Protein AF-A0A366RXH8-F1 (afdb_monomer_lite)

Structure (mmCIF, N/CA/C/O backbone):
data_AF-A0A366RXH8-F1
#
_entry.id   AF-A0A366RXH8-F1
#
loop_
_atom_site.group_PDB
_atom_site.id
_atom_site.type_symbol
_atom_site.label_atom_id
_atom_site.label_alt_id
_atom_site.label_comp_id
_atom_site.label_asym_id
_atom_site.label_entity_id
_atom_site.label_seq_id
_atom_site.pdbx_PDB_ins_code
_atom_site.Cartn_x
_atom_site.Cartn_y
_atom_site.Cartn_z
_atom_site.occupancy
_atom_site.B_iso_or_equiv
_atom_site.auth_seq_id
_atom_site.auth_comp_id
_atom_site.auth_asym_id
_atom_site.auth_atom_id
_atom_site.pdbx_PDB_model_num
ATOM 1 N N . MET A 1 1 ? 9.401 9.611 17.559 1.00 48.53 1 MET A N 1
ATOM 2 C CA . MET A 1 1 ? 10.034 8.726 16.555 1.00 48.53 1 MET A CA 1
ATOM 3 C C . MET A 1 1 ? 8.921 8.021 15.798 1.00 48.53 1 MET A C 1
ATOM 5 O O . MET A 1 1 ? 7.942 7.669 16.449 1.00 48.53 1 MET A O 1
ATOM 9 N N . PRO A 1 2 ? 9.005 7.875 14.466 1.00 57.72 2 PRO A N 1
ATOM 10 C CA . PRO A 1 2 ? 8.060 7.036 13.734 1.00 57.72 2 PRO A CA 1
ATOM 11 C C . PRO A 1 2 ? 8.072 5.617 14.311 1.00 57.72 2 PRO A C 1
ATOM 13 O O . PRO A 1 2 ? 9.145 5.084 14.585 1.00 57.72 2 PRO A O 1
ATOM 16 N N . ASN A 1 3 ? 6.894 5.032 14.528 1.00 72.31 3 ASN A N 1
ATOM 17 C CA . ASN A 1 3 ? 6.789 3.654 14.996 1.00 72.31 3 ASN A CA 1
ATOM 18 C C . ASN A 1 3 ? 6.824 2.733 13.773 1.00 72.31 3 ASN A C 1
ATOM 20 O O . ASN A 1 3 ? 5.881 2.723 12.977 1.00 72.31 3 ASN A O 1
ATOM 24 N N . THR A 1 4 ? 7.938 2.030 13.595 1.00 82.06 4 THR A N 1
ATOM 25 C CA . THR A 1 4 ? 8.116 1.048 12.527 1.00 82.06 4 THR A CA 1
ATOM 26 C C . THR A 1 4 ? 7.620 -0.311 12.993 1.00 82.06 4 THR A C 1
ATOM 28 O O . THR A 1 4 ? 8.023 -0.783 14.056 1.00 82.06 4 THR A O 1
ATOM 31 N N . GLN A 1 5 ? 6.754 -0.941 12.210 1.00 87.38 5 GLN A N 1
ATOM 32 C CA . GLN A 1 5 ? 6.110 -2.202 12.558 1.00 87.38 5 GLN A CA 1
ATOM 33 C C . GLN A 1 5 ? 6.114 -3.145 11.357 1.00 87.38 5 GLN A C 1
ATOM 35 O O . GLN A 1 5 ? 5.902 -2.720 10.224 1.00 87.38 5 GLN A O 1
ATOM 40 N N . THR A 1 6 ? 6.298 -4.436 11.619 1.00 91.38 6 THR A N 1
ATOM 41 C CA . THR A 1 6 ? 6.105 -5.507 10.627 1.00 91.38 6 THR A CA 1
ATOM 42 C C . THR A 1 6 ? 4.678 -6.050 10.620 1.00 91.38 6 THR A C 1
ATOM 44 O O . THR A 1 6 ? 4.254 -6.723 9.688 1.00 91.38 6 THR A O 1
ATOM 47 N N . THR A 1 7 ? 3.909 -5.753 11.668 1.00 91.69 7 THR A N 1
ATOM 48 C CA . THR A 1 7 ? 2.493 -6.112 11.760 1.00 91.69 7 THR A CA 1
ATOM 49 C C . THR A 1 7 ? 1.632 -4.991 11.186 1.00 91.69 7 THR A C 1
ATOM 51 O O . THR A 1 7 ? 1.848 -3.814 11.477 1.00 91.69 7 THR A O 1
ATOM 54 N N . ILE A 1 8 ? 0.637 -5.355 10.378 1.00 93.38 8 ILE A N 1
ATOM 55 C CA . ILE A 1 8 ? -0.352 -4.412 9.852 1.00 93.38 8 ILE A CA 1
ATOM 56 C C . ILE A 1 8 ? -1.209 -3.856 10.998 1.00 93.38 8 ILE A C 1
ATOM 58 O O . ILE A 1 8 ? -1.748 -4.609 11.811 1.00 93.38 8 ILE A O 1
ATOM 62 N N . ARG A 1 9 ? -1.337 -2.526 11.063 1.00 93.00 9 ARG A N 1
ATOM 63 C CA . ARG A 1 9 ? -2.138 -1.828 12.079 1.00 93.00 9 ARG A CA 1
ATOM 64 C C . ARG A 1 9 ? -3.634 -2.033 11.822 1.00 93.00 9 ARG A C 1
ATOM 66 O O . ARG A 1 9 ? -4.056 -2.189 10.684 1.00 93.00 9 ARG A O 1
ATOM 73 N N . LYS A 1 10 ? -4.463 -2.020 12.871 1.00 93.56 10 LYS A N 1
ATOM 74 C CA . LYS A 1 10 ? -5.901 -2.349 12.772 1.00 93.56 10 LYS A CA 1
ATOM 75 C C . LYS A 1 10 ? -6.682 -1.459 11.792 1.00 93.56 10 LYS A C 1
ATOM 77 O O . LYS A 1 10 ? -7.607 -1.942 11.136 1.00 93.56 10 LYS A O 1
ATOM 82 N N . ASP A 1 11 ? -6.339 -0.182 11.739 1.00 93.06 11 ASP A N 1
ATOM 83 C CA . ASP A 1 11 ? -6.928 0.861 10.896 1.00 93.06 11 ASP A CA 1
ATOM 84 C C . ASP A 1 11 ? -6.296 0.944 9.498 1.00 93.06 11 ASP A C 1
ATOM 86 O O . ASP A 1 11 ? -6.809 1.669 8.658 1.00 93.06 11 ASP A O 1
ATOM 90 N N . HIS A 1 12 ? -5.241 0.178 9.206 1.00 95.81 12 HIS A N 1
ATOM 91 C CA . HIS A 1 12 ? -4.694 0.042 7.858 1.00 95.81 12 HIS A CA 1
ATOM 92 C C . HIS A 1 12 ? -5.572 -0.916 7.054 1.00 95.81 12 HIS A C 1
ATOM 94 O O . HIS A 1 12 ? -5.523 -2.131 7.245 1.00 95.81 12 HIS A O 1
ATOM 100 N N . LYS A 1 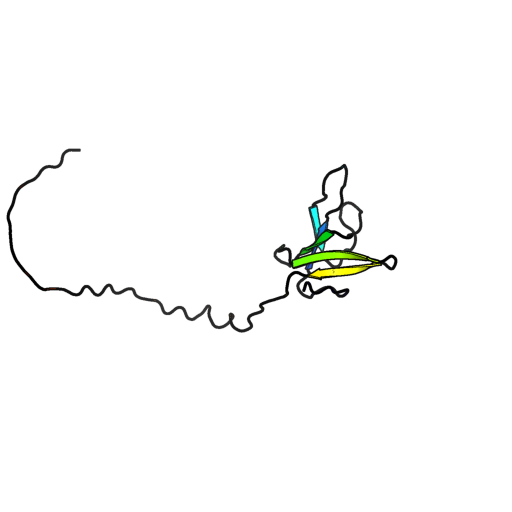13 ? -6.420 -0.352 6.191 1.00 97.56 13 LYS A N 1
ATOM 101 C CA . LYS A 1 13 ? -7.431 -1.090 5.415 1.00 97.56 13 LYS A CA 1
ATOM 102 C C . LYS A 1 13 ? -7.105 -1.182 3.939 1.00 97.56 13 LYS A C 1
ATOM 104 O O . LYS A 1 13 ? -7.489 -2.152 3.296 1.00 97.56 13 LYS A O 1
ATOM 109 N N . LYS A 1 14 ? -6.383 -0.201 3.407 1.00 98.38 14 LYS A N 1
ATOM 110 C CA . LYS A 1 14 ? -6.076 -0.114 1.981 1.00 98.38 14 LYS A CA 1
ATOM 111 C C . LYS A 1 14 ? -4.648 0.373 1.786 1.00 98.38 14 LYS A C 1
ATOM 113 O O . LYS A 1 14 ? -4.047 0.922 2.703 1.00 98.38 14 LYS A O 1
ATOM 118 N N . TRP A 1 15 ? -4.111 0.218 0.588 1.00 98.31 15 TRP A N 1
ATOM 119 C CA . TRP A 1 15 ? -2.825 0.795 0.211 1.00 98.31 15 TRP A CA 1
ATOM 120 C C . TRP A 1 15 ? -2.897 1.410 -1.179 1.00 98.31 15 TRP A C 1
ATOM 122 O O . TRP A 1 15 ? -3.632 0.932 -2.047 1.00 98.31 15 TRP A O 1
ATOM 132 N N . LYS A 1 16 ? -2.121 2.473 -1.400 1.00 98.00 16 LYS A N 1
ATOM 133 C CA . LYS A 1 16 ? -2.046 3.153 -2.696 1.00 98.00 16 LYS A CA 1
ATOM 134 C C . LYS A 1 16 ? -0.785 2.762 -3.444 1.00 98.00 16 LYS A C 1
ATOM 136 O O . LYS A 1 16 ? 0.333 2.926 -2.957 1.00 98.00 16 LYS A O 1
ATOM 141 N N . CYS A 1 17 ? -0.960 2.283 -4.665 1.00 96.56 17 CYS A N 1
ATOM 142 C CA . CYS A 1 17 ? 0.133 1.848 -5.513 1.00 96.56 17 CYS A CA 1
ATOM 143 C C . CYS A 1 17 ? 0.966 3.032 -6.020 1.00 96.56 17 CYS A C 1
ATOM 145 O O . CYS A 1 17 ? 0.502 3.836 -6.827 1.00 96.56 17 CYS A O 1
ATOM 147 N N . GLN A 1 18 ? 2.232 3.082 -5.608 1.00 95.69 18 GLN A N 1
ATOM 148 C CA . GLN A 1 18 ? 3.210 4.085 -6.051 1.00 95.69 18 GLN A CA 1
ATOM 149 C C . GLN A 1 18 ? 4.148 3.557 -7.155 1.00 95.69 18 GLN A C 1
ATOM 151 O O . GLN A 1 18 ? 5.198 4.127 -7.447 1.00 95.69 18 GLN A O 1
ATOM 156 N N . ASN A 1 19 ? 3.792 2.439 -7.798 1.00 93.69 19 ASN A N 1
ATOM 157 C CA . ASN A 1 19 ? 4.585 1.886 -8.893 1.00 93.69 19 ASN A CA 1
ATOM 158 C C . ASN A 1 19 ? 4.485 2.749 -10.154 1.00 93.69 19 ASN A C 1
ATOM 160 O O . ASN A 1 19 ? 3.397 3.187 -10.524 1.00 93.69 19 ASN A O 1
ATOM 164 N N . LYS A 1 20 ? 5.617 2.924 -10.847 1.00 94.38 20 LYS A N 1
ATOM 165 C CA . LYS A 1 20 ? 5.655 3.526 -12.181 1.00 94.38 20 LYS A CA 1
ATOM 166 C C . LYS A 1 20 ? 5.290 2.490 -13.240 1.00 94.38 20 LYS A C 1
ATOM 168 O O . LYS A 1 20 ? 5.900 1.425 -13.295 1.00 94.38 20 LYS A O 1
ATOM 173 N N . VAL A 1 21 ? 4.325 2.828 -14.083 1.00 93.00 21 VAL A N 1
ATOM 174 C CA . VAL A 1 21 ? 3.885 2.070 -15.256 1.00 93.00 21 VAL A CA 1
ATOM 175 C C . VAL A 1 21 ? 3.880 3.053 -16.419 1.00 93.00 21 VAL A C 1
ATOM 177 O O . VAL A 1 21 ? 3.193 4.068 -16.347 1.00 93.00 21 VAL A O 1
ATOM 180 N N . ASN A 1 22 ? 4.666 2.789 -17.466 1.00 92.94 22 ASN A N 1
ATOM 181 C CA . ASN A 1 22 ? 4.839 3.709 -18.602 1.00 92.94 22 ASN A CA 1
ATOM 182 C C . ASN A 1 22 ? 5.198 5.142 -18.149 1.00 92.94 22 ASN A C 1
ATOM 184 O O . ASN A 1 22 ? 4.547 6.108 -18.536 1.00 92.94 22 ASN A O 1
ATOM 188 N N . ASP A 1 23 ? 6.182 5.254 -17.249 1.00 93.19 23 ASP A N 1
ATOM 189 C CA . ASP A 1 23 ? 6.658 6.507 -16.637 1.00 93.19 23 ASP A CA 1
ATOM 190 C C . ASP A 1 23 ? 5.631 7.302 -15.807 1.00 93.19 23 ASP A C 1
ATOM 192 O O . ASP A 1 23 ? 5.946 8.379 -15.296 1.00 93.19 23 ASP A O 1
ATOM 196 N N . GLN A 1 24 ? 4.440 6.748 -15.571 1.00 94.94 24 GLN A N 1
ATOM 197 C CA . GLN A 1 24 ? 3.392 7.349 -14.745 1.00 94.94 24 GLN A CA 1
ATOM 198 C C . GLN A 1 24 ? 3.152 6.545 -13.470 1.00 94.94 24 GLN A C 1
ATOM 200 O O . GLN A 1 24 ? 3.221 5.319 -13.464 1.00 94.94 24 GLN A O 1
ATOM 205 N N . ILE A 1 25 ? 2.856 7.232 -12.368 1.00 95.25 25 ILE A N 1
ATOM 206 C CA . ILE A 1 25 ? 2.481 6.571 -11.116 1.00 95.25 25 ILE A CA 1
ATOM 207 C C . ILE A 1 25 ? 1.103 5.924 -11.277 1.00 95.25 25 ILE A C 1
ATOM 209 O O . ILE A 1 25 ? 0.160 6.573 -11.720 1.00 95.25 25 ILE A O 1
ATOM 213 N N . CYS A 1 26 ? 0.985 4.654 -10.887 1.00 95.94 26 CYS A N 1
ATOM 214 C CA . CYS A 1 26 ? -0.255 3.893 -10.986 1.00 95.94 26 CYS A CA 1
ATOM 215 C C . CYS A 1 26 ? -1.395 4.519 -10.165 1.00 95.94 26 CYS A C 1
ATOM 217 O O . CYS A 1 26 ? -2.504 4.669 -10.671 1.00 95.94 26 CYS A O 1
ATOM 219 N N . GLY A 1 27 ? -1.146 4.868 -8.901 1.00 95.69 27 GLY A N 1
ATOM 220 C CA . GLY A 1 27 ? -2.077 5.607 -8.041 1.00 95.69 27 GLY A CA 1
ATOM 221 C C . GLY A 1 27 ? -3.345 4.855 -7.617 1.00 95.69 27 GLY A C 1
ATOM 222 O O . GLY A 1 27 ? -4.141 5.409 -6.862 1.00 95.69 27 GLY A O 1
ATOM 223 N N . LYS A 1 28 ? -3.540 3.615 -8.077 1.00 97.06 28 LYS A N 1
ATOM 224 C CA . LYS A 1 28 ? -4.686 2.763 -7.735 1.00 97.06 28 LYS A CA 1
ATOM 225 C C . LYS A 1 28 ? -4.650 2.338 -6.269 1.00 97.06 28 LYS A C 1
ATOM 227 O O . LYS A 1 28 ? -3.573 2.113 -5.718 1.00 97.06 28 LYS A O 1
ATOM 232 N N . ILE A 1 29 ? -5.830 2.204 -5.673 1.00 97.88 29 ILE A N 1
ATOM 233 C CA . ILE A 1 29 ? -6.019 1.758 -4.292 1.00 97.88 29 ILE A CA 1
ATOM 234 C C . ILE A 1 29 ? -6.433 0.285 -4.304 1.00 97.88 29 ILE A C 1
ATOM 236 O O . ILE A 1 29 ? -7.323 -0.092 -5.064 1.00 97.88 29 ILE A O 1
ATOM 240 N N . SER A 1 30 ? -5.788 -0.516 -3.462 1.00 98.06 30 SER A N 1
ATOM 241 C CA . SER A 1 30 ? -6.068 -1.941 -3.258 1.00 98.06 30 SER A CA 1
ATOM 242 C C . SER A 1 30 ? -6.332 -2.220 -1.779 1.00 98.06 30 SER A C 1
ATOM 244 O O . SER A 1 30 ? -5.866 -1.479 -0.910 1.00 98.06 30 SER A O 1
ATOM 246 N N . ASP A 1 31 ? -7.068 -3.290 -1.485 1.00 97.81 31 ASP A N 1
ATOM 247 C CA . ASP A 1 31 ? -7.293 -3.747 -0.109 1.00 97.81 31 ASP A CA 1
ATOM 248 C C . ASP A 1 31 ? -5.965 -4.184 0.538 1.00 97.81 31 ASP A C 1
ATOM 250 O O . ASP A 1 31 ? -5.061 -4.689 -0.134 1.00 97.81 31 ASP A O 1
ATOM 254 N N . ILE A 1 32 ? -5.816 -3.994 1.850 1.00 97.06 32 ILE A N 1
ATOM 255 C CA . ILE A 1 32 ? -4.608 -4.378 2.595 1.00 97.06 32 ILE A CA 1
ATOM 256 C C . ILE A 1 32 ? -4.296 -5.879 2.510 1.00 97.06 32 ILE A C 1
ATOM 258 O O . ILE A 1 32 ? -3.126 -6.269 2.606 1.00 97.06 32 ILE A O 1
ATOM 262 N N . THR A 1 33 ? -5.315 -6.715 2.302 1.00 96.50 33 THR A N 1
ATOM 263 C CA . THR A 1 33 ? -5.175 -8.164 2.096 1.00 96.50 33 THR A CA 1
ATOM 264 C C . THR A 1 33 ? -4.578 -8.513 0.731 1.00 96.50 33 THR A C 1
ATOM 266 O O . THR A 1 33 ? -3.963 -9.571 0.581 1.00 96.50 33 THR A O 1
ATOM 269 N N . GLU A 1 34 ? -4.678 -7.616 -0.252 1.00 97.00 34 GLU A N 1
ATOM 270 C CA . GLU A 1 34 ? -4.063 -7.776 -1.564 1.00 97.00 34 GLU A CA 1
ATOM 271 C C . GLU A 1 34 ? -2.620 -7.268 -1.542 1.00 97.00 34 GLU A C 1
ATOM 273 O O . GLU A 1 34 ? -2.330 -6.133 -1.169 1.00 97.00 34 GLU A O 1
ATOM 278 N N . THR A 1 35 ? -1.684 -8.097 -1.996 1.00 95.94 35 THR A N 1
ATOM 279 C CA . THR A 1 35 ? -0.274 -7.690 -2.141 1.00 95.94 35 THR A CA 1
ATOM 280 C C . THR A 1 35 ? 0.058 -7.202 -3.551 1.00 95.94 35 THR A C 1
ATOM 282 O O . THR A 1 35 ? 1.077 -6.539 -3.753 1.00 95.94 35 THR A O 1
ATOM 285 N N . MET A 1 36 ? -0.802 -7.506 -4.527 1.00 97.19 36 MET A N 1
ATOM 286 C CA . MET A 1 36 ? -0.640 -7.175 -5.941 1.00 97.19 36 MET A CA 1
ATOM 287 C C . MET A 1 36 ? -1.635 -6.096 -6.351 1.00 97.19 36 MET A C 1
ATOM 289 O O . MET A 1 36 ? -2.825 -6.234 -6.097 1.00 97.19 36 MET A O 1
ATOM 293 N N . CYS A 1 37 ? -1.158 -5.056 -7.031 1.00 97.00 37 CYS A N 1
ATOM 294 C CA . CYS A 1 37 ? -2.036 -4.050 -7.619 1.00 97.00 37 CYS A CA 1
ATOM 295 C C . CYS A 1 37 ? -2.691 -4.575 -8.909 1.00 97.00 37 CYS A C 1
ATOM 297 O O . CYS A 1 37 ? -2.167 -5.475 -9.576 1.00 97.00 37 CYS A O 1
ATOM 299 N N . GLU A 1 38 ? -3.767 -3.916 -9.338 1.00 95.19 38 GLU A N 1
ATOM 300 C CA . GLU A 1 38 ? -4.369 -4.046 -10.671 1.00 95.19 38 GLU A CA 1
ATOM 301 C C . GLU A 1 38 ? -3.325 -3.931 -11.802 1.00 95.19 38 GLU A C 1
ATOM 303 O O . GLU A 1 38 ? -3.384 -4.675 -12.782 1.00 95.19 38 GLU A O 1
ATOM 308 N N . CYS A 1 39 ? -2.297 -3.084 -11.637 1.00 94.69 39 CYS A N 1
ATOM 309 C CA . CYS A 1 39 ? -1.195 -2.953 -12.599 1.00 94.69 39 CYS A CA 1
ATOM 310 C C . CYS A 1 39 ? -0.220 -4.144 -12.631 1.00 94.69 39 CYS A C 1
ATOM 312 O O . CYS A 1 39 ? 0.806 -4.078 -13.303 1.00 94.69 39 CYS A O 1
ATOM 314 N N . ARG A 1 40 ? -0.534 -5.235 -11.917 1.00 95.12 40 ARG A N 1
ATOM 315 C CA . ARG A 1 40 ? 0.247 -6.480 -11.831 1.00 95.12 40 ARG A CA 1
ATOM 316 C C . ARG A 1 40 ? 1.633 -6.318 -11.208 1.00 95.12 40 ARG A C 1
ATOM 318 O O . ARG A 1 40 ? 2.476 -7.196 -11.362 1.00 95.12 40 ARG A O 1
ATOM 325 N N . ILE A 1 41 ? 1.850 -5.247 -10.447 1.00 94.56 41 ILE A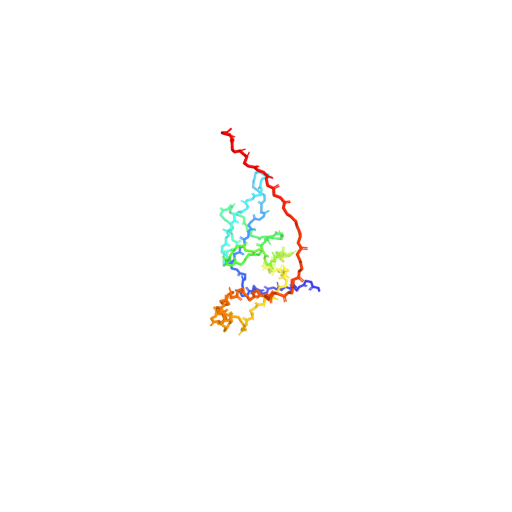 N 1
ATOM 326 C CA . ILE A 1 41 ? 3.076 -5.029 -9.673 1.00 94.56 41 ILE A CA 1
ATOM 327 C C . ILE A 1 41 ? 2.742 -5.104 -8.181 1.00 94.56 41 ILE A C 1
ATOM 329 O O . ILE A 1 41 ? 1.724 -4.568 -7.732 1.00 94.56 41 ILE A O 1
ATOM 333 N N . ARG A 1 42 ? 3.600 -5.787 -7.418 1.00 95.62 42 ARG A N 1
ATOM 334 C CA . ARG A 1 42 ? 3.491 -5.902 -5.959 1.00 95.62 42 ARG A CA 1
ATOM 335 C C . ARG A 1 42 ? 3.666 -4.532 -5.295 1.00 95.62 42 ARG A C 1
ATOM 337 O O . ARG A 1 42 ? 4.419 -3.689 -5.795 1.00 95.62 42 ARG A O 1
ATOM 344 N N . ARG A 1 43 ? 3.012 -4.314 -4.151 1.00 95.88 43 ARG A N 1
ATOM 345 C CA . ARG A 1 43 ? 3.384 -3.205 -3.260 1.00 95.88 43 ARG A CA 1
ATOM 346 C C . ARG A 1 43 ? 4.845 -3.325 -2.819 1.00 95.88 43 ARG A C 1
ATOM 348 O O . ARG A 1 43 ? 5.371 -4.428 -2.682 1.00 95.88 43 ARG A O 1
ATOM 355 N N . LYS A 1 44 ? 5.498 -2.181 -2.647 1.00 95.00 44 LYS A N 1
ATOM 356 C CA . LYS A 1 44 ? 6.938 -2.062 -2.372 1.00 95.00 44 LYS A CA 1
ATOM 357 C C . LYS A 1 44 ? 7.212 -0.816 -1.512 1.00 95.00 44 LYS A C 1
ATOM 359 O O . LYS A 1 44 ? 6.249 -0.106 -1.203 1.00 95.00 44 LYS A O 1
ATOM 364 N N . PRO A 1 45 ? 8.470 -0.516 -1.147 1.00 96.25 45 PRO A N 1
ATOM 365 C CA . PRO A 1 45 ? 8.793 0.741 -0.479 1.00 96.25 45 PRO A CA 1
ATOM 366 C C . PRO A 1 45 ? 8.173 1.961 -1.178 1.00 96.25 45 PRO A C 1
ATOM 368 O O . PRO A 1 45 ? 7.950 1.944 -2.390 1.00 96.25 45 PRO A O 1
ATOM 371 N N . ASP A 1 46 ? 7.851 2.978 -0.386 1.00 93.81 46 ASP A N 1
ATOM 372 C CA . ASP A 1 46 ? 7.100 4.189 -0.747 1.00 93.81 46 ASP A CA 1
ATOM 373 C C . ASP A 1 46 ? 5.591 3.977 -0.956 1.00 93.81 46 ASP A C 1
ATOM 375 O O . ASP A 1 46 ? 4.864 4.932 -1.201 1.00 93.81 46 ASP A O 1
ATOM 379 N N . THR A 1 47 ? 5.075 2.750 -0.823 1.00 96.62 47 THR A N 1
ATOM 380 C CA . THR A 1 47 ? 3.622 2.503 -0.836 1.00 96.62 47 THR A CA 1
ATOM 381 C C . THR A 1 47 ? 2.941 3.221 0.328 1.00 96.62 47 THR A C 1
ATOM 383 O O . THR A 1 47 ? 3.337 3.033 1.476 1.00 96.62 47 THR A O 1
ATOM 386 N N . GLU A 1 48 ? 1.875 3.973 0.054 1.00 97.25 48 GLU A N 1
ATOM 387 C CA . GLU A 1 48 ? 1.096 4.655 1.095 1.00 97.25 48 GLU A CA 1
ATOM 388 C C . GLU A 1 48 ? 0.115 3.678 1.756 1.00 97.25 48 GLU A C 1
ATOM 390 O O . GLU A 1 48 ? -0.629 2.975 1.067 1.00 97.25 48 GLU A O 1
ATOM 395 N N . ALA A 1 49 ? 0.102 3.662 3.089 1.00 96.94 49 ALA A N 1
ATOM 396 C CA . ALA A 1 49 ? -0.892 2.969 3.901 1.00 96.94 49 ALA A CA 1
ATOM 397 C C . ALA A 1 49 ? -2.108 3.874 4.104 1.00 96.94 49 ALA A C 1
ATOM 399 O O . ALA A 1 49 ? -1.955 5.018 4.544 1.00 96.94 49 ALA A O 1
ATOM 400 N N . LEU A 1 50 ? -3.302 3.357 3.830 1.00 97.25 50 LEU A N 1
ATOM 401 C CA . LEU A 1 50 ? -4.557 4.095 3.908 1.00 97.25 50 LEU A CA 1
ATOM 402 C C . LEU A 1 50 ? -5.531 3.467 4.913 1.00 97.25 50 LEU A C 1
ATOM 404 O O . LEU A 1 50 ? -5.609 2.239 5.061 1.00 97.25 50 LEU A O 1
ATOM 408 N N . ALA A 1 51 ? -6.311 4.322 5.569 1.00 96.06 51 ALA A N 1
ATOM 409 C CA . ALA A 1 51 ? -7.460 3.904 6.359 1.00 96.06 51 ALA A CA 1
ATOM 410 C C . ALA A 1 51 ? -8.716 3.681 5.497 1.00 96.06 51 ALA A C 1
ATOM 412 O O . ALA A 1 51 ? -8.693 3.790 4.271 1.00 96.06 51 ALA A O 1
ATOM 413 N N . GLU A 1 52 ? -9.827 3.325 6.146 1.00 95.31 52 GLU A N 1
ATOM 414 C CA . GLU A 1 52 ? -11.116 3.086 5.480 1.00 95.31 52 GLU A CA 1
ATOM 415 C C . GLU A 1 52 ? -11.632 4.329 4.733 1.00 95.31 52 GLU A C 1
ATOM 417 O O . GLU A 1 52 ? -12.246 4.208 3.675 1.00 95.31 52 GLU A O 1
ATOM 422 N N . ASP A 1 53 ? -11.345 5.519 5.261 1.00 94.44 53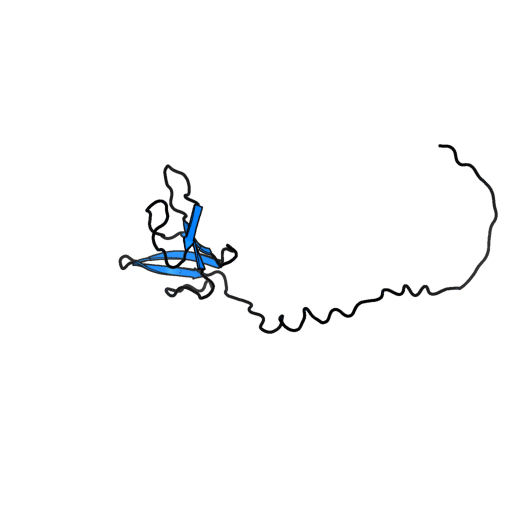 ASP A N 1
ATOM 423 C CA . ASP A 1 53 ? -11.724 6.827 4.715 1.00 94.44 53 ASP A CA 1
ATOM 424 C C . ASP A 1 53 ? -10.715 7.387 3.693 1.00 94.44 53 ASP A C 1
ATOM 426 O O . ASP A 1 53 ? -10.754 8.572 3.371 1.00 94.44 53 ASP A O 1
ATOM 430 N N . ASP A 1 54 ? -9.802 6.543 3.202 1.00 94.50 54 ASP A N 1
ATOM 431 C CA . ASP A 1 54 ? -8.716 6.882 2.273 1.00 94.50 54 ASP A CA 1
ATOM 432 C C . ASP A 1 54 ? -7.687 7.889 2.825 1.00 94.50 54 ASP A C 1
ATOM 434 O O . ASP A 1 54 ? -6.844 8.397 2.079 1.00 94.50 54 ASP A O 1
ATOM 438 N N . SER A 1 55 ? -7.692 8.159 4.136 1.00 95.00 55 SER A N 1
ATOM 439 C CA . SER A 1 55 ? -6.654 8.973 4.772 1.00 95.00 55 SER A CA 1
ATOM 440 C C . SER A 1 55 ? -5.309 8.240 4.811 1.00 95.00 55 SER A C 1
ATOM 442 O O . SER A 1 55 ? -5.241 7.043 5.092 1.00 95.00 55 SER A O 1
ATOM 444 N N . VAL A 1 56 ? -4.215 8.963 4.540 1.00 95.12 56 VAL A N 1
ATOM 445 C CA . VAL A 1 56 ? -2.854 8.410 4.613 1.00 95.12 56 VAL A CA 1
ATOM 446 C C . VAL A 1 56 ? -2.423 8.306 6.070 1.00 95.12 56 VAL A C 1
ATOM 448 O O . VAL A 1 56 ? -2.275 9.309 6.769 1.00 95.12 56 VAL A O 1
ATOM 451 N N . ILE A 1 57 ? -2.166 7.082 6.515 1.00 95.19 57 ILE A N 1
ATOM 452 C CA . ILE A 1 57 ? -1.809 6.770 7.902 1.00 95.19 57 ILE A CA 1
ATOM 453 C C . ILE A 1 57 ? -0.381 6.243 8.060 1.00 95.19 57 ILE A C 1
ATOM 455 O O . ILE A 1 57 ? 0.081 5.994 9.176 1.00 95.19 57 ILE A O 1
ATOM 459 N N . GLY A 1 58 ? 0.335 6.057 6.957 1.00 95.31 58 GLY A N 1
ATOM 460 C CA . GLY A 1 58 ? 1.705 5.575 6.972 1.00 95.31 58 GLY A CA 1
ATOM 461 C C . GLY A 1 58 ? 2.243 5.283 5.584 1.00 95.31 58 GLY A C 1
ATOM 462 O O . GLY A 1 58 ? 1.609 5.572 4.571 1.00 95.31 58 GLY A O 1
ATOM 463 N N . GLU A 1 59 ? 3.413 4.667 5.563 1.00 96.50 59 GLU A N 1
ATOM 464 C CA . GLU A 1 59 ? 4.132 4.282 4.355 1.00 96.50 59 GLU A CA 1
ATOM 465 C C . GLU A 1 59 ? 4.909 2.981 4.588 1.00 96.50 59 GLU A C 1
ATOM 467 O O . GLU A 1 59 ? 5.388 2.719 5.696 1.00 96.50 59 GLU A O 1
ATOM 472 N N . MET A 1 60 ? 5.058 2.152 3.558 1.00 97.06 60 MET A N 1
ATOM 473 C CA . MET A 1 60 ? 6.023 1.054 3.589 1.00 97.06 60 MET A CA 1
ATOM 474 C C . MET A 1 60 ? 7.409 1.650 3.373 1.00 97.06 60 MET A C 1
ATOM 476 O O . MET A 1 60 ? 7.656 2.259 2.337 1.00 97.06 60 MET A O 1
ATOM 480 N N . TYR A 1 61 ? 8.331 1.449 4.310 1.00 95.88 61 TYR A N 1
ATOM 481 C CA . TYR A 1 61 ? 9.700 1.963 4.167 1.00 95.88 61 TYR A CA 1
ATOM 482 C C . TYR A 1 61 ? 10.707 0.870 3.798 1.00 95.88 61 TYR A C 1
ATOM 484 O O . TYR A 1 61 ? 11.811 1.180 3.354 1.00 95.88 61 TYR A O 1
ATOM 492 N N . LYS A 1 62 ? 10.354 -0.408 3.985 1.00 95.94 62 LYS A N 1
ATOM 493 C CA . LYS A 1 62 ? 11.220 -1.540 3.643 1.00 95.94 62 LYS A CA 1
ATOM 494 C C . LYS A 1 62 ? 10.400 -2.770 3.267 1.00 95.94 62 LYS A C 1
ATOM 496 O O . LYS A 1 62 ? 9.355 -3.029 3.858 1.00 95.94 62 LYS A O 1
ATOM 501 N N . LEU A 1 63 ? 10.928 -3.537 2.324 1.00 96.19 63 LEU A N 1
ATOM 502 C CA . LEU A 1 63 ? 10.522 -4.903 2.020 1.00 96.19 63 LEU A CA 1
ATOM 503 C C . LEU A 1 63 ?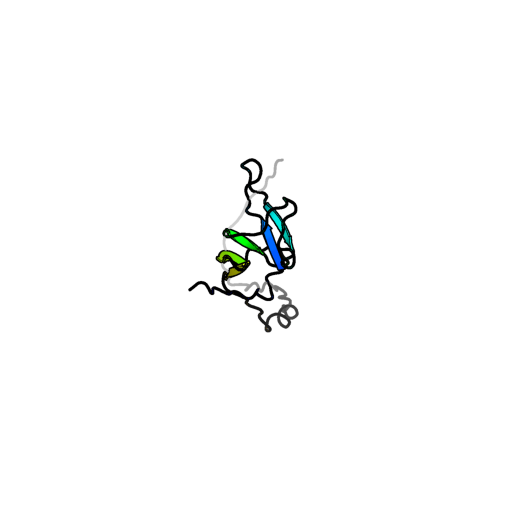 11.798 -5.750 2.036 1.00 96.19 63 LEU A C 1
ATOM 505 O O . LEU A 1 63 ? 12.741 -5.419 1.319 1.00 96.19 63 LEU A O 1
ATOM 509 N N . ASP A 1 64 ? 11.846 -6.768 2.887 1.00 95.56 64 ASP A N 1
ATOM 510 C CA . ASP A 1 64 ? 12.961 -7.718 2.940 1.00 95.56 64 ASP A CA 1
ATOM 511 C C . ASP A 1 64 ? 12.857 -8.770 1.820 1.00 95.56 64 ASP A C 1
ATOM 513 O O . ASP A 1 64 ? 11.798 -8.958 1.215 1.00 95.56 64 ASP A O 1
ATOM 517 N N . ASP A 1 65 ? 13.956 -9.486 1.560 1.00 94.69 65 ASP A N 1
ATOM 518 C CA . ASP A 1 65 ? 14.024 -10.540 0.533 1.00 94.69 65 ASP A CA 1
ATOM 519 C C . ASP A 1 65 ? 13.081 -11.722 0.825 1.00 94.69 65 ASP A C 1
ATOM 521 O O . ASP A 1 65 ? 12.620 -12.401 -0.093 1.00 94.69 65 ASP A O 1
ATOM 525 N N . ASP A 1 66 ? 12.753 -11.950 2.100 1.00 95.69 66 ASP A N 1
ATOM 526 C CA . ASP A 1 66 ? 11.772 -12.945 2.554 1.00 95.69 66 ASP A CA 1
ATOM 527 C C . ASP A 1 66 ? 10.316 -12.451 2.457 1.00 95.69 66 ASP A C 1
ATOM 529 O O . ASP A 1 66 ? 9.388 -13.136 2.889 1.00 95.69 66 ASP A O 1
ATOM 533 N N . LEU A 1 67 ? 10.116 -11.275 1.853 1.00 94.19 67 LEU A N 1
ATOM 534 C CA . LEU A 1 67 ? 8.845 -10.575 1.701 1.00 94.19 67 LEU A CA 1
ATOM 535 C C . LEU A 1 67 ? 8.264 -10.014 3.008 1.00 94.19 67 LEU A C 1
ATOM 537 O O . LEU A 1 67 ? 7.090 -9.628 3.022 1.00 94.19 67 LEU A O 1
ATOM 541 N N . THR A 1 68 ? 9.061 -9.910 4.075 1.00 95.56 68 THR A N 1
ATOM 542 C CA . THR A 1 68 ? 8.663 -9.188 5.288 1.00 95.56 68 THR A CA 1
ATOM 543 C C . THR A 1 68 ? 8.538 -7.697 4.992 1.00 95.56 68 THR A C 1
ATOM 545 O O . THR A 1 68 ? 9.481 -7.026 4.571 1.00 95.56 68 THR A O 1
ATOM 548 N N . GLU A 1 69 ? 7.346 -7.160 5.226 1.00 96.81 69 GLU A N 1
ATOM 549 C CA . GLU A 1 69 ? 7.036 -5.751 5.012 1.00 96.81 69 GLU A CA 1
ATOM 550 C C . GLU A 1 69 ? 7.238 -4.953 6.292 1.00 96.81 69 GLU A C 1
ATOM 552 O O . GLU A 1 69 ? 6.712 -5.314 7.345 1.00 96.81 69 GLU A O 1
ATOM 557 N N . HIS A 1 70 ? 7.937 -3.825 6.193 1.00 96.19 70 HIS A N 1
ATOM 558 C CA . HIS A 1 70 ? 8.081 -2.892 7.301 1.00 96.19 70 HIS A CA 1
ATOM 559 C C . HIS A 1 70 ? 7.378 -1.584 6.982 1.00 96.19 70 HIS A C 1
ATOM 561 O O . HIS A 1 70 ? 7.705 -0.871 6.025 1.00 96.19 70 HIS A O 1
ATOM 567 N N . TRP A 1 71 ? 6.422 -1.259 7.839 1.00 96.19 71 TRP A N 1
ATOM 568 C CA . TRP A 1 71 ? 5.566 -0.097 7.724 1.00 96.19 71 TRP A CA 1
ATOM 569 C C . TRP A 1 71 ? 5.947 0.934 8.768 1.00 96.19 71 TRP A C 1
ATOM 571 O O . TRP A 1 71 ? 6.127 0.631 9.947 1.00 96.19 71 TRP A O 1
ATOM 581 N N . LYS A 1 72 ? 6.057 2.177 8.329 1.00 94.94 72 LYS A N 1
ATOM 582 C CA . LYS A 1 72 ? 6.202 3.346 9.174 1.00 94.94 72 LYS A CA 1
ATOM 583 C C . LYS A 1 72 ? 4.842 4.007 9.238 1.00 94.94 72 LYS A C 1
ATOM 585 O O . LYS A 1 72 ? 4.378 4.591 8.265 1.00 94.94 72 LYS A O 1
ATOM 590 N N . TYR A 1 73 ? 4.213 3.925 10.399 1.00 93.06 73 TYR A N 1
ATOM 591 C CA . TYR A 1 73 ? 2.942 4.595 10.590 1.00 93.06 73 TYR A CA 1
ATOM 592 C C . TYR A 1 73 ? 3.135 5.997 11.151 1.00 93.06 73 TYR A C 1
ATOM 594 O O . TYR A 1 73 ? 3.900 6.223 12.097 1.00 93.06 73 TYR A O 1
ATOM 602 N N . PHE A 1 74 ? 2.390 6.936 10.586 1.00 89.25 74 PHE A N 1
ATOM 603 C CA . PHE A 1 74 ? 2.166 8.236 11.191 1.00 89.25 74 PHE A CA 1
ATOM 604 C C . PHE A 1 74 ? 1.187 7.998 12.354 1.00 89.25 74 PHE A C 1
ATOM 606 O O . PHE A 1 74 ? 0.260 7.195 12.223 1.00 89.25 74 PHE A O 1
ATOM 613 N N . SER A 1 75 ? 1.491 8.549 13.536 1.00 68.75 75 SER A N 1
ATOM 614 C CA . SER A 1 75 ? 0.899 8.172 14.834 1.00 68.75 75 SER A CA 1
ATOM 615 C C . SER A 1 75 ? -0.545 7.623 14.777 1.00 68.75 75 SER A C 1
ATOM 617 O O . SER A 1 75 ? -1.433 8.337 14.317 1.00 68.75 75 SER A O 1
ATOM 619 N N . PRO A 1 76 ? -0.812 6.407 15.291 1.00 66.31 76 PRO A N 1
ATOM 620 C CA . PRO A 1 76 ? -2.175 5.967 15.642 1.00 66.31 76 PRO A CA 1
ATOM 621 C C . PRO A 1 76 ? -2.630 6.676 16.932 1.00 66.31 76 PRO A C 1
ATOM 623 O O . PRO A 1 76 ? -1.773 7.074 17.714 1.00 66.31 76 PRO A O 1
ATOM 626 N N . GLU A 1 77 ? -3.884 6.814 17.371 1.00 58.34 77 GLU A N 1
ATOM 627 C CA . GLU A 1 77 ? -5.257 6.779 16.843 1.00 58.34 77 GLU A CA 1
ATOM 628 C C . GLU A 1 77 ? -6.055 7.412 18.022 1.00 58.34 77 GLU A C 1
ATOM 630 O O . GLU A 1 77 ? -6.139 6.799 19.089 1.00 58.34 77 GLU A O 1
ATOM 635 N N . LYS A 1 78 ? -6.556 8.664 17.960 1.00 45.31 78 LYS A N 1
ATOM 636 C CA . LYS A 1 78 ? -7.462 9.160 19.027 1.00 45.31 78 LYS A CA 1
ATOM 637 C C . LYS A 1 78 ? -8.828 8.510 18.807 1.00 45.31 78 LYS A C 1
ATOM 639 O O . LYS A 1 78 ? -9.768 9.180 18.391 1.00 45.31 78 LYS A O 1
ATOM 644 N N . ILE A 1 79 ? -8.982 7.232 19.147 1.00 51.62 79 ILE A N 1
ATOM 645 C CA . ILE A 1 79 ? -10.309 6.777 19.557 1.00 51.62 79 ILE A CA 1
ATOM 646 C C . ILE A 1 79 ? -10.527 7.393 20.931 1.00 51.62 79 ILE A C 1
ATOM 648 O O . ILE A 1 79 ? -10.224 6.814 21.972 1.00 51.62 79 ILE A O 1
ATOM 652 N N . SER A 1 80 ? -11.030 8.623 20.933 1.00 42.06 80 SER A N 1
ATOM 653 C CA . SER A 1 80 ? -11.742 9.098 22.096 1.00 42.06 80 SER A CA 1
ATOM 654 C C . SER A 1 80 ? -12.958 8.187 22.266 1.00 42.06 80 SER A C 1
ATOM 656 O O . SER A 1 80 ? -13.995 8.369 21.630 1.00 42.06 80 SER A O 1
ATOM 658 N N . GLY A 1 81 ? -12.847 7.226 23.180 1.00 42.16 81 GLY A N 1
ATOM 659 C CA . GLY A 1 81 ? -14.001 6.620 23.842 1.00 42.16 81 GLY A CA 1
ATOM 660 C C . GLY A 1 81 ? -14.807 7.628 24.680 1.00 42.16 81 GLY A C 1
ATOM 661 O O . GLY A 1 81 ? -15.657 7.211 25.449 1.00 42.16 81 GLY A O 1
ATOM 662 N N . ALA A 1 82 ? -14.555 8.937 24.541 1.00 47.09 82 ALA A N 1
ATOM 663 C CA . ALA A 1 82 ? -15.211 10.033 25.241 1.00 47.09 82 ALA A CA 1
ATOM 664 C C . ALA A 1 82 ? -15.919 11.037 24.297 1.00 47.09 82 ALA A C 1
ATOM 666 O O . ALA A 1 82 ? -16.218 12.144 24.723 1.00 47.09 82 ALA A O 1
ATOM 667 N N . ILE A 1 83 ? -16.196 10.701 23.023 1.00 50.62 83 ILE A N 1
ATOM 668 C CA . ILE A 1 83 ? -17.078 11.524 22.148 1.00 50.62 83 ILE A CA 1
ATOM 669 C C . ILE A 1 83 ? -18.284 10.774 21.572 1.00 50.62 83 ILE A C 1
ATOM 671 O O . ILE A 1 83 ? -18.874 11.214 20.590 1.00 50.62 83 ILE A O 1
ATOM 675 N N . LYS A 1 84 ? -18.721 9.675 22.197 1.00 42.50 84 LYS A N 1
ATOM 676 C CA . LYS A 1 84 ? -20.091 9.180 21.961 1.00 42.50 84 LYS A CA 1
ATOM 677 C C . LYS A 1 84 ? -21.129 9.756 22.931 1.00 42.50 84 LYS A C 1
ATOM 679 O O . LYS A 1 84 ? -22.303 9.734 22.591 1.00 42.50 84 LYS A O 1
ATOM 684 N N . ASP A 1 85 ? -20.704 10.419 24.012 1.00 40.47 85 ASP A N 1
ATOM 685 C CA . ASP A 1 85 ? -21.624 11.040 24.982 1.00 40.47 85 ASP A CA 1
ATOM 686 C C . ASP A 1 85 ? -21.760 12.572 24.859 1.00 40.47 85 ASP A C 1
ATOM 688 O O . ASP A 1 85 ? -22.521 13.182 25.603 1.00 40.47 85 ASP A O 1
ATOM 692 N N . THR A 1 86 ? -21.077 13.233 23.914 1.00 43.44 86 THR A N 1
ATOM 693 C CA . THR A 1 86 ? -21.083 14.716 23.821 1.00 43.44 86 THR A CA 1
ATOM 694 C C . THR A 1 86 ? -21.603 15.277 22.496 1.00 43.44 86 THR A C 1
ATOM 696 O O . THR A 1 86 ? -21.396 16.448 22.202 1.00 43.44 86 THR A O 1
ATOM 699 N N . LEU A 1 87 ? -22.320 14.484 21.694 1.00 43.53 87 LEU A N 1
ATOM 700 C CA . LEU A 1 87 ? -23.109 15.009 20.563 1.00 43.53 87 LEU A CA 1
ATOM 701 C C . LEU A 1 87 ? -24.620 15.076 20.852 1.00 43.53 87 LEU A C 1
ATOM 703 O O . LEU A 1 87 ? -25.377 15.543 20.009 1.00 43.53 87 LEU A O 1
ATOM 707 N N . TYR A 1 88 ? -25.051 14.714 22.068 1.00 42.19 88 TYR A N 1
ATOM 708 C CA . TYR A 1 88 ? -26.445 14.830 22.532 1.00 42.19 88 TYR A CA 1
ATOM 709 C C . TYR A 1 88 ? -26.638 15.759 23.744 1.00 42.19 88 TYR A C 1
ATOM 711 O O . TYR A 1 88 ? -27.599 15.632 24.497 1.00 42.19 88 TYR A O 1
ATOM 719 N N . SER A 1 89 ? -25.760 16.739 23.948 1.00 42.72 89 SER A N 1
ATOM 720 C CA . SER A 1 89 ? -26.038 17.846 24.877 1.00 42.72 89 SER A CA 1
ATOM 721 C C . SER A 1 89 ? -25.442 19.147 24.362 1.00 42.72 89 SER A C 1
ATOM 723 O O . SER A 1 89 ? -24.541 19.726 24.959 1.00 42.72 89 SER A O 1
ATOM 725 N N . LEU A 1 90 ? -25.968 19.622 23.234 1.00 45.72 90 LEU A N 1
ATOM 726 C CA . LEU A 1 90 ? -25.997 21.060 23.003 1.00 45.72 90 LEU A CA 1
ATOM 727 C C . LEU A 1 90 ? -27.159 21.610 23.842 1.00 45.72 90 LEU A C 1
ATOM 729 O O . LEU A 1 90 ? -28.310 21.297 23.526 1.00 45.72 90 LEU A O 1
ATOM 733 N N . PRO A 1 91 ? -26.930 22.406 24.903 1.00 42.91 91 PRO A N 1
ATOM 734 C CA . PRO A 1 91 ? -28.000 23.246 25.402 1.00 42.91 91 PRO A CA 1
ATOM 735 C C . PRO A 1 91 ? -28.369 24.209 24.273 1.00 42.91 91 PRO A C 1
ATOM 737 O O . PRO A 1 91 ? -27.527 24.947 23.761 1.00 42.91 91 PRO A O 1
ATOM 740 N N . SER A 1 92 ? -29.636 24.159 23.866 1.00 49.34 92 SER A N 1
ATOM 741 C CA . SER A 1 92 ? -30.250 25.144 22.986 1.00 49.34 92 SER A CA 1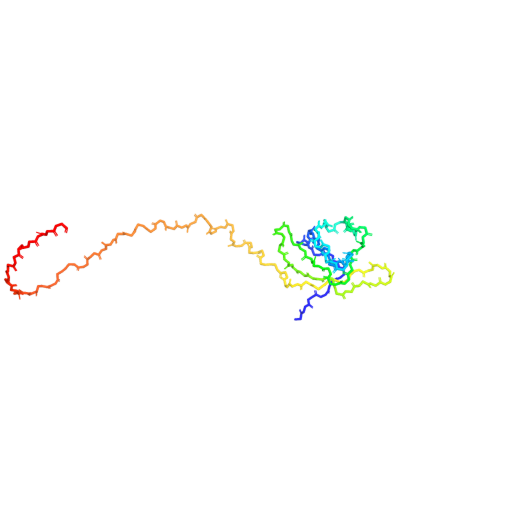
ATOM 742 C C . SER A 1 92 ? -30.089 26.517 23.635 1.00 49.34 92 SER A C 1
ATOM 744 O O . SER A 1 92 ? -30.857 26.886 24.524 1.00 49.34 92 SER A O 1
ATOM 746 N N . ILE A 1 93 ? -29.063 27.267 23.237 1.00 47.53 93 ILE A N 1
ATOM 747 C CA . ILE A 1 93 ? -28.934 28.668 23.619 1.00 47.53 93 ILE A CA 1
ATOM 748 C C . ILE A 1 93 ? -30.018 29.451 22.879 1.00 47.53 93 ILE A C 1
ATOM 750 O O . ILE A 1 93 ? -29.845 29.900 21.749 1.00 47.53 93 ILE A O 1
ATOM 754 N N . ASN A 1 94 ? -31.166 29.604 23.537 1.00 44.66 94 ASN A N 1
ATOM 755 C CA . ASN A 1 94 ? -32.078 30.701 23.257 1.00 44.66 94 ASN A CA 1
ATOM 756 C C . ASN A 1 94 ? -31.315 31.999 23.539 1.00 44.66 94 ASN A C 1
ATOM 758 O O . ASN A 1 94 ? -31.182 32.414 24.691 1.00 44.66 94 ASN A O 1
ATOM 762 N N . SER A 1 95 ? -30.789 32.627 22.490 1.00 37.34 95 SER A N 1
ATOM 763 C CA . SER A 1 95 ? -30.249 33.983 22.556 1.00 37.34 95 SER A CA 1
ATOM 764 C C . SER A 1 95 ? -31.391 34.973 22.784 1.00 37.34 95 SER A C 1
ATOM 766 O O . SER A 1 95 ? -31.878 35.613 21.855 1.00 37.34 95 SER A O 1
ATOM 768 N N . THR A 1 96 ? -31.827 35.110 24.034 1.00 38.91 96 THR A N 1
ATOM 769 C CA . THR A 1 96 ? -32.601 36.272 24.468 1.00 38.91 96 THR A CA 1
ATOM 770 C C . THR A 1 96 ? -31.623 37.428 24.622 1.00 38.91 96 THR A C 1
ATOM 772 O O . THR A 1 96 ? -30.857 37.498 25.582 1.00 38.91 96 THR A O 1
ATOM 775 N N . VAL A 1 97 ? -31.630 38.329 23.643 1.00 40.38 97 VAL A N 1
ATOM 776 C CA . VAL A 1 97 ? -30.933 39.615 23.705 1.00 40.38 97 VAL A CA 1
ATOM 777 C C . VAL A 1 97 ? -31.543 40.427 24.850 1.00 40.38 97 VAL A C 1
ATOM 779 O O . VAL A 1 97 ? -32.631 40.982 24.720 1.00 40.38 97 VAL A O 1
ATOM 782 N N . ILE A 1 98 ? -30.857 40.484 25.993 1.00 41.69 98 ILE A N 1
ATOM 783 C CA . ILE A 1 98 ? -31.197 41.409 27.076 1.00 41.69 98 ILE A CA 1
ATOM 784 C C . ILE A 1 98 ? -30.517 42.739 26.756 1.00 41.69 98 ILE A C 1
ATOM 786 O O . ILE A 1 98 ? -29.308 42.893 26.908 1.00 41.69 98 ILE A O 1
ATOM 790 N N . ILE A 1 99 ? -31.314 43.694 26.286 1.00 43.12 99 ILE A N 1
ATOM 791 C CA . ILE A 1 99 ? -30.934 45.099 26.135 1.00 43.12 99 ILE A CA 1
ATOM 792 C C . ILE A 1 99 ? -30.984 45.744 27.531 1.00 43.12 99 ILE A C 1
ATOM 794 O O . ILE A 1 99 ? -32.079 45.834 28.094 1.00 43.12 99 ILE A O 1
ATOM 798 N N . PRO A 1 100 ? -29.881 46.253 28.108 1.00 37.62 100 PRO A N 1
ATOM 799 C CA . PRO A 1 100 ? -29.994 47.166 29.233 1.00 37.62 100 PRO A CA 1
ATOM 800 C C . PRO A 1 100 ? -30.430 48.543 28.719 1.00 37.62 100 PRO A C 1
ATOM 802 O O . PRO A 1 100 ? -29.729 49.229 27.977 1.00 37.62 100 PRO A O 1
ATOM 805 N N . SER A 1 101 ? -31.646 48.916 29.106 1.00 37.97 101 SER A N 1
ATOM 806 C CA . SER A 1 101 ? -32.272 50.198 28.816 1.00 37.97 101 SER A CA 1
ATOM 807 C C . SER A 1 101 ? -31.908 51.232 29.892 1.00 37.97 101 SER A C 1
ATOM 809 O O . SER A 1 101 ? -32.045 50.950 31.079 1.00 37.97 101 SER A O 1
ATOM 811 N N . ARG A 1 102 ? -31.599 52.453 29.424 1.00 42.38 102 ARG A N 1
ATOM 812 C CA . ARG A 1 102 ? -31.645 53.771 30.101 1.00 42.38 102 ARG A CA 1
ATOM 813 C C . ARG A 1 102 ? -30.444 54.185 30.964 1.00 42.38 102 ARG A C 1
ATOM 815 O O . ARG A 1 102 ? -30.223 53.636 32.029 1.00 42.38 102 ARG A O 1
ATOM 822 N N . ILE A 1 103 ? -29.808 55.295 30.567 1.00 46.09 103 ILE A N 1
ATOM 823 C CA . ILE A 1 103 ? -29.975 56.620 31.201 1.00 46.09 103 ILE A CA 1
ATOM 824 C C . ILE A 1 10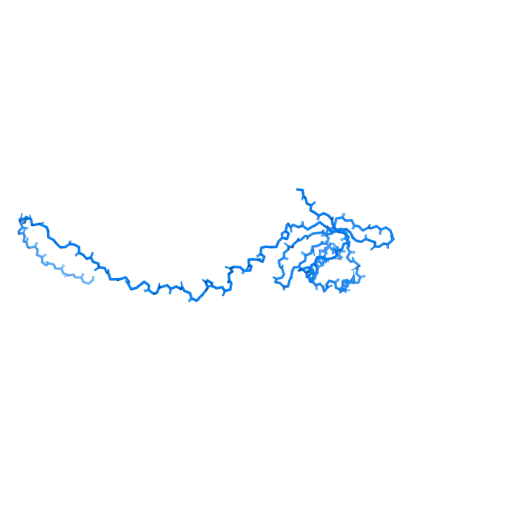3 ? -29.928 57.696 30.098 1.00 46.09 103 ILE A C 1
ATOM 826 O O . ILE A 1 103 ? -29.206 57.580 29.113 1.00 46.09 103 ILE A O 1
ATOM 830 N N . ALA A 1 104 ? -30.795 58.693 30.256 1.00 39.44 104 ALA A N 1
ATOM 831 C CA . ALA A 1 104 ? -31.107 59.785 29.344 1.00 39.44 104 ALA A CA 1
ATOM 832 C C . ALA A 1 104 ? -30.031 60.885 29.284 1.00 39.44 104 ALA A C 1
ATOM 834 O O . ALA A 1 104 ? -29.395 61.163 30.293 1.00 39.44 104 ALA A O 1
ATOM 835 N N . SER A 1 105 ? -29.956 61.618 28.166 1.00 39.97 105 SER A N 1
ATOM 836 C CA . SER A 1 105 ? -30.105 63.084 28.190 1.00 39.97 105 SER A CA 1
ATOM 837 C C . SER A 1 105 ? -30.347 63.652 26.784 1.00 39.97 105 SER A C 1
ATOM 839 O O . SER A 1 105 ? -29.932 63.085 25.781 1.00 39.97 105 SER A O 1
ATOM 841 N N . HIS A 1 106 ? -31.108 64.741 26.753 1.00 37.97 106 HIS A N 1
ATOM 842 C CA . HIS A 1 106 ? -31.764 65.399 25.624 1.00 37.97 106 HIS A CA 1
ATOM 843 C C . HIS A 1 106 ? -30.855 66.154 24.638 1.00 37.97 106 HIS A C 1
ATOM 845 O O . HIS A 1 106 ? -29.730 66.505 24.977 1.00 37.97 106 HIS A O 1
ATOM 851 N N . ARG A 1 107 ? -31.509 66.563 23.527 1.00 40.84 107 ARG A N 1
ATOM 852 C CA . ARG A 1 107 ? -31.177 67.565 22.479 1.00 40.84 107 ARG A CA 1
ATOM 853 C C . ARG A 1 107 ? -30.660 66.933 21.178 1.00 40.84 107 ARG A C 1
ATOM 855 O O . ARG A 1 107 ? -29.809 66.068 21.236 1.00 40.84 107 ARG A O 1
ATOM 862 N N . ILE A 1 108 ? -31.105 67.301 19.972 1.00 44.41 108 ILE A N 1
ATOM 863 C CA . ILE A 1 108 ? -31.837 68.479 19.472 1.00 44.41 108 ILE A CA 1
ATOM 864 C C . ILE A 1 108 ? -32.465 68.108 18.099 1.00 44.41 108 ILE A C 1
ATOM 866 O O . ILE A 1 108 ? -31.946 67.242 17.405 1.00 44.41 108 ILE A O 1
ATOM 870 N N . THR A 1 109 ? -33.598 68.750 17.785 1.00 38.84 109 THR A N 1
ATOM 871 C CA . THR A 1 109 ? -34.264 69.056 16.484 1.00 38.84 109 THR A CA 1
ATOM 872 C C . THR A 1 109 ? -33.452 68.847 15.186 1.00 38.84 109 THR A C 1
ATOM 874 O O . THR A 1 109 ? -32.249 69.053 15.218 1.00 38.84 109 THR A O 1
ATOM 877 N N . HIS A 1 110 ? -33.963 68.651 13.962 1.00 39.03 110 HIS A N 1
ATOM 878 C CA . HIS A 1 110 ? -35.272 68.566 13.274 1.00 39.03 110 HIS A CA 1
ATOM 879 C C . HIS A 1 110 ? -34.918 68.605 11.756 1.00 39.03 110 HIS A C 1
ATOM 881 O O . HIS A 1 110 ? -33.849 69.116 11.428 1.00 39.03 110 HIS A O 1
ATOM 887 N N . LEU A 1 111 ? -35.832 68.173 10.867 1.00 48.25 111 LEU A N 1
ATOM 888 C CA . LEU A 1 111 ? -35.841 68.379 9.392 1.00 48.25 111 LEU A CA 1
ATOM 889 C C . LEU A 1 111 ? -34.793 67.583 8.576 1.00 48.25 111 LEU A C 1
ATOM 891 O O . LEU A 1 111 ? -33.641 67.482 8.962 1.00 48.25 111 LEU A O 1
ATOM 895 N N . ASP A 1 112 ? -35.073 67.044 7.391 1.00 43.47 112 ASP A N 1
ATOM 896 C CA . ASP A 1 112 ? -36.320 66.842 6.656 1.00 43.47 112 ASP A CA 1
ATOM 897 C C . ASP A 1 112 ? -36.085 65.785 5.561 1.00 43.47 112 ASP A C 1
ATOM 899 O O . ASP A 1 112 ? -34.955 65.431 5.221 1.00 43.47 112 ASP A O 1
ATOM 903 N N . HIS A 1 113 ? -37.200 65.318 5.021 1.00 44.59 113 HIS A N 1
ATOM 904 C CA . HIS A 1 113 ? -37.388 64.418 3.899 1.00 44.59 113 HIS A CA 1
ATOM 905 C C . HIS A 1 113 ? -36.548 64.751 2.654 1.00 44.59 113 HIS A C 1
ATOM 907 O O . HIS A 1 113 ? -36.490 65.902 2.226 1.00 44.59 113 HIS A O 1
ATOM 913 N N . ARG A 1 114 ? -36.110 63.712 1.931 1.00 47.16 114 ARG A N 1
ATOM 914 C CA . ARG A 1 114 ? -36.765 63.281 0.675 1.00 47.16 114 ARG A CA 1
ATOM 915 C C . ARG A 1 114 ? -36.015 62.118 0.021 1.00 47.16 114 ARG A C 1
ATOM 917 O O . ARG A 1 114 ? -34.822 62.196 -0.241 1.00 47.16 114 ARG A O 1
ATOM 924 N N . ALA A 1 115 ? -36.782 61.069 -0.254 1.00 42.91 115 ALA A N 1
ATOM 925 C CA . ALA A 1 115 ? -36.504 60.031 -1.237 1.00 42.91 115 ALA A CA 1
ATOM 926 C C . ALA A 1 115 ? -36.450 60.619 -2.647 1.00 42.91 115 ALA A C 1
ATOM 928 O O . ALA A 1 115 ? -37.241 61.528 -2.893 1.00 42.91 115 ALA A O 1
ATOM 929 N N . ILE A 1 116 ? -35.633 60.047 -3.540 1.00 48.38 116 ILE A N 1
ATOM 930 C CA . ILE A 1 116 ? -35.952 59.809 -4.961 1.00 48.38 116 ILE A CA 1
ATOM 931 C C . ILE A 1 116 ? -35.171 58.555 -5.413 1.00 48.38 116 ILE A C 1
ATOM 933 O O . ILE A 1 116 ? -34.024 58.393 -4.999 1.00 48.38 116 ILE A O 1
ATOM 937 N N . ASP A 1 117 ? -35.877 57.715 -6.180 1.00 49.72 117 ASP A N 1
ATOM 938 C CA . ASP A 1 117 ? -35.531 56.494 -6.942 1.00 49.72 117 ASP A CA 1
ATOM 939 C C . ASP A 1 117 ? -34.061 56.076 -7.127 1.00 49.72 117 ASP A C 1
ATOM 941 O O . ASP A 1 117 ? -33.242 56.886 -7.621 1.00 49.72 117 ASP A O 1
#

Secondary structure (DSSP, 8-state):
--EEESSPPTT--EEE---EETTEE---EEETT--B-TTS-B--TTPEEE-TT--EEEEEEEE-TT--EEEEE-------TTSSSSSS-----------------------------

Radius of gyration: 30.45 Å; chains: 1; bounding box: 51×82×50 Å

pLDDT: mean 75.74, std 24.67, range [37.34, 98.38]

Foldseek 3Di:
DFDKDLDDDPQQFKKFAQDADPNDGPRDIDTPVDQADPVRDGDAFQIFGAGPVRDGFWTFHHADPVRRTMIGGDDDDPPPPPPVPPVPDDDPPPPPPDDDDDDDDDDDDDDDDDDDD

Sequence (117 aa):
MPNTQTTIRKDHKKWKCQNKVNDQICGKISDITETMCECRIRRKPDTEALAEDDSVIGEMYKLDDDLTEHWKYFSPEKISGAIKDTLYSLPSINSTVIIPSRIASHRITHLDHRAID

Organism: NCBI:txid231269